Protein AF-A0AAP4Y2L1-F1 (afdb_monomer)

Solvent-accessible surface area (backbone atoms only — not comparable to full-atom values): 5577 Å² total; per-residue (Å²): 136,91,76,93,81,90,75,65,75,84,47,74,47,77,47,68,39,52,85,90,61,70,98,40,70,50,61,65,97,80,46,87,63,46,82,54,55,75,73,40,73,50,78,48,62,67,68,96,74,76,86,86,77,90,80,58,92,92,62,48,72,67,60,52,48,30,67,77,67,55,56,84,68,76,69,76,78,86,124

Nearest PDB structures (foldseek):
  1u0t-assembly1_B-2  TM=8.212E-01  e=6.482E-01  Mycobacterium tuberculosis
  8oe4-assembly1_A  TM=4.090E-01  e=8.446E+00  Homo sapiens
  3duh-assembly2_B  TM=3.828E-01  e=7.895E+00  Homo sapiens

Radius of gyration: 19.44 Å; Cα contacts (8 Å, |Δi|>4): 59; chains: 1; bounding box: 55×27×47 Å

Structure (mmCIF, N/CA/C/O backbone):
data_AF-A0AAP4Y2L1-F1
#
_entry.id   AF-A0AAP4Y2L1-F1
#
loop_
_atom_site.group_PDB
_atom_site.id
_atom_site.type_symbol
_atom_site.label_atom_id
_atom_site.label_alt_id
_atom_site.label_comp_id
_atom_site.label_asym_id
_atom_site.label_entity_id
_atom_site.label_seq_id
_atom_site.pdbx_PDB_ins_code
_atom_site.Cartn_x
_atom_site.Cartn_y
_atom_site.Cartn_z
_atom_site.occupancy
_atom_site.B_iso_or_equiv
_atom_site.auth_seq_id
_atom_site.auth_comp_id
_atom_site.auth_asym_id
_atom_site.auth_atom_id
_atom_site.pdbx_PDB_model_num
ATOM 1 N N . ALA A 1 1 ? 5.662 -12.083 15.965 1.00 72.69 1 ALA A N 1
ATOM 2 C CA . ALA A 1 1 ? 6.373 -11.691 14.729 1.00 72.69 1 ALA A CA 1
ATOM 3 C C . ALA A 1 1 ? 5.354 -11.172 13.726 1.00 72.69 1 ALA A C 1
ATOM 5 O O . ALA A 1 1 ? 4.304 -11.791 13.605 1.00 72.69 1 ALA A O 1
ATOM 6 N N . VAL A 1 2 ? 5.645 -10.072 13.033 1.00 88.88 2 VAL A N 1
ATOM 7 C CA . VAL A 1 2 ? 4.794 -9.544 11.953 1.00 88.88 2 VAL A CA 1
ATOM 8 C C . VAL A 1 2 ? 5.295 -10.127 10.631 1.00 88.88 2 VAL A C 1
ATOM 10 O O . VAL A 1 2 ? 6.502 -10.134 10.390 1.00 88.88 2 VAL A O 1
ATOM 13 N N . ARG A 1 3 ? 4.397 -10.676 9.804 1.00 95.19 3 ARG A N 1
ATOM 14 C CA . ARG A 1 3 ? 4.736 -11.260 8.497 1.00 95.19 3 ARG A CA 1
ATOM 15 C C 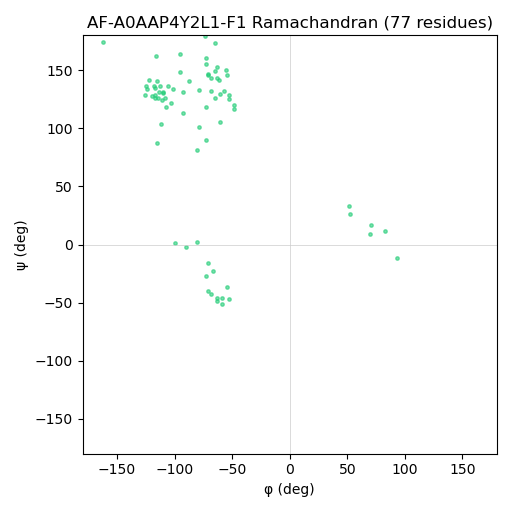. ARG A 1 3 ? 4.104 -10.427 7.379 1.00 95.19 3 ARG A C 1
ATOM 17 O O . ARG A 1 3 ? 2.907 -10.162 7.465 1.00 95.19 3 ARG A O 1
ATOM 24 N N . PRO A 1 4 ? 4.860 -10.050 6.335 1.00 96.50 4 PRO A N 1
ATOM 25 C CA . PRO A 1 4 ? 4.277 -9.462 5.137 1.00 96.50 4 PRO A CA 1
ATOM 26 C C . PR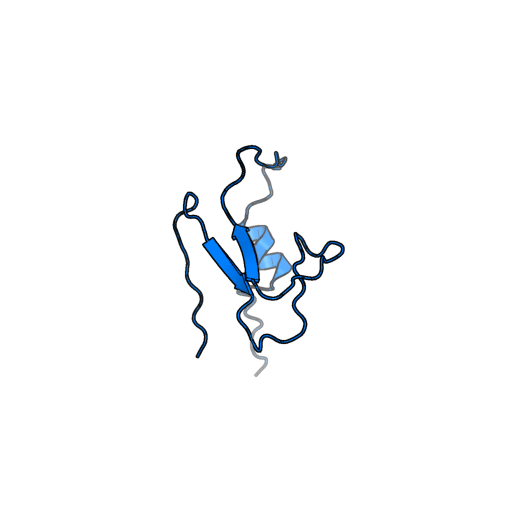O A 1 4 ? 3.318 -10.443 4.458 1.00 96.50 4 PRO A C 1
ATOM 28 O O . PRO A 1 4 ? 3.603 -11.641 4.385 1.00 96.50 4 PRO A O 1
ATOM 31 N N . VAL A 1 5 ? 2.210 -9.925 3.936 1.00 94.88 5 VAL A N 1
ATOM 32 C CA . VAL A 1 5 ? 1.220 -10.689 3.170 1.00 94.88 5 VAL A CA 1
ATOM 33 C C . VAL A 1 5 ? 1.054 -10.025 1.808 1.00 94.88 5 VAL A C 1
ATOM 35 O O . VAL A 1 5 ? 0.937 -8.805 1.720 1.00 94.88 5 VAL A O 1
ATOM 38 N N . VAL A 1 6 ? 1.060 -10.832 0.749 1.00 96.56 6 VAL A N 1
ATOM 39 C CA . VAL A 1 6 ? 0.772 -10.393 -0.621 1.00 96.56 6 VAL A CA 1
ATOM 40 C C . VAL A 1 6 ? -0.589 -10.956 -1.007 1.00 96.56 6 VAL A C 1
ATOM 42 O O . VAL A 1 6 ? -0.806 -12.161 -0.898 1.00 96.56 6 VAL A O 1
ATOM 45 N N . ILE A 1 7 ? -1.496 -10.084 -1.443 1.00 96.75 7 ILE A N 1
ATOM 46 C CA . ILE A 1 7 ? -2.857 -10.435 -1.866 1.00 96.75 7 ILE A CA 1
ATOM 47 C C . ILE A 1 7 ? -3.057 -10.118 -3.359 1.00 96.75 7 ILE A C 1
ATOM 49 O O . ILE A 1 7 ? -2.270 -9.349 -3.923 1.00 96.75 7 ILE A O 1
ATOM 53 N N . PRO A 1 8 ? -4.087 -10.683 -4.018 1.00 97.88 8 PRO A N 1
ATOM 54 C CA . PRO A 1 8 ? -4.459 -10.306 -5.381 1.00 97.88 8 PRO A CA 1
ATOM 55 C C . PRO A 1 8 ? -4.735 -8.804 -5.528 1.00 97.88 8 PRO A C 1
ATOM 57 O O . PRO A 1 8 ? -5.197 -8.149 -4.596 1.00 97.88 8 PRO A O 1
ATOM 60 N N . ALA A 1 9 ? -4.472 -8.256 -6.717 1.00 95.31 9 ALA A N 1
ATOM 61 C CA . ALA A 1 9 ? -4.576 -6.816 -6.973 1.00 95.31 9 ALA A CA 1
ATOM 62 C C . ALA A 1 9 ? -6.013 -6.266 -6.899 1.00 95.31 9 ALA A C 1
ATOM 64 O O . ALA A 1 9 ? -6.200 -5.068 -6.729 1.00 95.31 9 ALA A O 1
ATOM 65 N N . ASP A 1 10 ? -7.020 -7.114 -7.077 1.00 96.00 10 ASP A N 1
ATOM 66 C CA . ASP A 1 10 ? -8.447 -6.817 -6.924 1.00 96.00 10 ASP A CA 1
ATOM 67 C C . ASP A 1 10 ? -8.966 -7.064 -5.496 1.00 96.00 10 ASP A C 1
ATOM 69 O O . ASP A 1 10 ? -10.125 -6.769 -5.201 1.00 96.00 10 ASP A O 1
ATOM 73 N N . GLY A 1 11 ? -8.108 -7.554 -4.597 1.00 96.75 11 GLY A N 1
ATOM 74 C CA . GLY A 1 11 ? -8.416 -7.682 -3.181 1.00 96.75 11 GLY A CA 1
ATOM 75 C C . GLY A 1 11 ? -8.673 -6.327 -2.516 1.00 96.75 11 GLY A C 1
ATOM 76 O O . GLY A 1 11 ? -8.146 -5.288 -2.925 1.00 96.75 11 GLY A O 1
ATOM 77 N N . ARG A 1 12 ? -9.482 -6.353 -1.455 1.00 97.44 12 ARG A N 1
ATOM 78 C CA . ARG A 1 12 ? -9.728 -5.211 -0.568 1.00 97.44 12 ARG A CA 1
ATOM 79 C C . ARG A 1 12 ? -9.200 -5.521 0.824 1.00 97.44 12 ARG A C 1
ATOM 81 O O . ARG A 1 12 ? -9.337 -6.645 1.302 1.00 97.44 12 ARG A O 1
ATOM 88 N N . VAL A 1 13 ? -8.604 -4.521 1.457 1.00 97.62 13 VAL A N 1
ATOM 89 C CA . VAL A 1 13 ? -8.128 -4.579 2.839 1.00 97.62 13 VAL A CA 1
ATOM 90 C C . VAL A 1 13 ? -8.903 -3.551 3.639 1.00 97.62 13 VAL A C 1
ATOM 92 O O . VAL A 1 13 ? -8.900 -2.377 3.281 1.00 97.62 13 VAL A O 1
ATOM 95 N N . THR A 1 14 ? -9.527 -3.989 4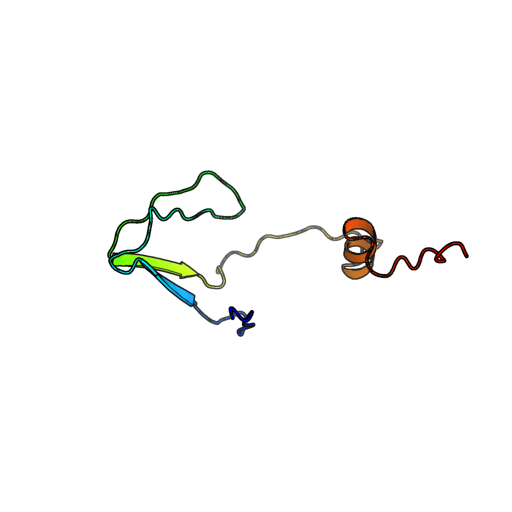.726 1.00 97.62 14 THR A N 1
ATOM 96 C CA . THR A 1 14 ? -10.173 -3.102 5.693 1.00 97.62 14 THR A CA 1
ATOM 97 C C . THR A 1 14 ? -9.371 -3.120 6.984 1.00 97.62 14 THR A C 1
ATOM 99 O O . THR A 1 14 ? -9.023 -4.189 7.488 1.00 97.62 14 THR A O 1
ATOM 102 N N . ILE A 1 15 ? -9.072 -1.937 7.506 1.00 95.81 15 ILE A N 1
ATOM 103 C CA . ILE A 1 15 ? -8.402 -1.730 8.788 1.00 95.81 15 ILE A CA 1
ATOM 104 C C . ILE A 1 15 ? -9.363 -0.933 9.661 1.00 95.81 15 ILE A C 1
ATOM 106 O O . ILE A 1 15 ? -9.855 0.103 9.228 1.00 95.81 15 ILE A O 1
ATOM 110 N N . GLU A 1 16 ? -9.630 -1.420 10.867 1.00 97.06 16 GLU A N 1
ATOM 111 C CA . GLU A 1 16 ? -10.482 -0.747 11.849 1.00 97.06 16 GLU A CA 1
ATOM 112 C C . GLU A 1 16 ? -9.639 -0.306 13.045 1.00 97.06 16 GLU A C 1
ATOM 114 O O . GLU A 1 16 ? -8.793 -1.067 13.527 1.00 97.06 16 GLU A O 1
ATOM 119 N N . VAL A 1 17 ? -9.866 0.917 13.525 1.00 97.12 17 VAL A N 1
ATOM 120 C CA . VAL A 1 17 ? -9.203 1.420 14.730 1.00 97.12 17 VAL A CA 1
ATOM 121 C C . VAL A 1 17 ? -9.903 0.846 15.956 1.00 97.12 17 VAL A C 1
ATOM 123 O O . VAL A 1 17 ? -10.966 1.302 16.378 1.00 97.12 17 VAL A O 1
ATOM 126 N N . CYS A 1 18 ? -9.293 -0.182 16.538 1.00 95.88 18 CYS A N 1
ATOM 127 C CA . CYS A 1 18 ? -9.820 -0.844 17.725 1.00 95.88 18 CYS A CA 1
ATOM 128 C C . CYS A 1 18 ? -9.667 0.026 18.988 1.00 95.88 18 CYS A C 1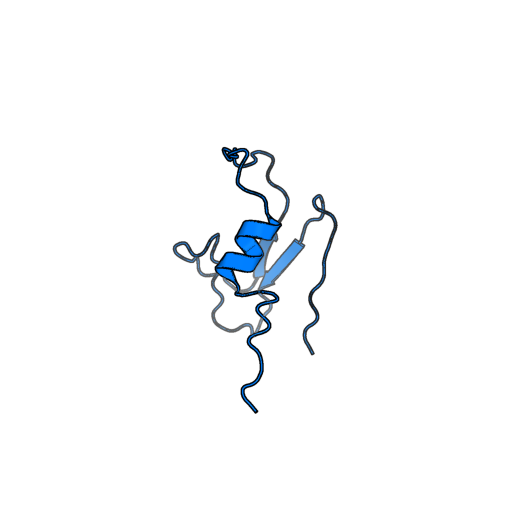
ATOM 130 O O . CYS A 1 18 ? -8.730 0.828 19.084 1.00 95.88 18 CYS A O 1
ATOM 132 N N . PRO A 1 19 ? -10.504 -0.189 20.020 1.00 94.31 19 PRO A N 1
ATOM 133 C CA . PRO A 1 19 ? -10.287 0.398 21.340 1.00 94.31 19 PRO A CA 1
ATOM 134 C C . PRO A 1 19 ? -8.889 0.072 21.885 1.00 94.31 19 PRO A C 1
ATOM 136 O O . PRO A 1 19 ? -8.395 -1.038 21.686 1.00 94.31 19 PRO A O 1
ATOM 139 N N . HIS A 1 20 ? -8.291 1.004 22.634 1.00 91.69 20 HIS A N 1
ATOM 140 C CA . HIS A 1 20 ? -6.910 0.938 23.156 1.00 91.69 20 HIS A CA 1
ATOM 141 C C . HIS A 1 20 ? -5.799 1.066 22.101 1.00 91.69 20 HIS A C 1
ATOM 143 O O . HIS A 1 20 ? -4.625 0.890 22.432 1.00 91.69 20 HIS A O 1
ATOM 149 N N . SER A 1 21 ? -6.139 1.398 20.853 1.00 89.38 21 SER A N 1
ATOM 150 C CA . SER A 1 21 ? -5.141 1.883 19.897 1.00 89.38 21 SER A CA 1
ATOM 151 C C . SER A 1 21 ? -4.559 3.207 20.397 1.00 89.38 21 SER 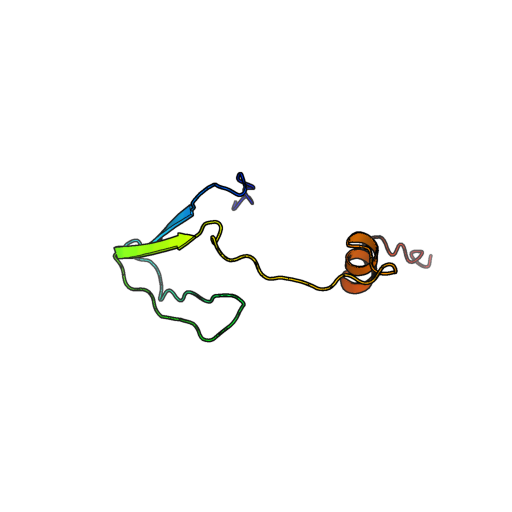A C 1
ATOM 153 O O . SER A 1 21 ? -5.268 4.018 20.994 1.00 89.38 21 SER A O 1
ATOM 155 N N . ALA A 1 22 ? -3.262 3.421 20.172 1.00 91.12 22 ALA A N 1
ATOM 156 C CA . ALA A 1 22 ? -2.661 4.738 20.360 1.00 91.12 22 ALA A CA 1
ATOM 157 C C . ALA A 1 22 ? -3.248 5.740 19.346 1.00 91.12 22 ALA A C 1
ATOM 159 O O . ALA A 1 22 ? -3.989 5.354 18.437 1.00 91.12 22 ALA A O 1
ATOM 160 N N . GLU A 1 23 ? -2.888 7.015 19.484 1.00 92.56 23 GLU A N 1
ATOM 161 C CA . GLU A 1 23 ? -3.186 8.037 18.478 1.00 92.56 23 GLU A CA 1
ATOM 162 C C . GLU A 1 23 ? -2.788 7.528 17.084 1.00 92.56 23 GLU A C 1
ATOM 164 O O . GLU A 1 23 ? -1.646 7.117 16.853 1.00 92.56 23 GLU A O 1
ATOM 169 N N . THR A 1 24 ? -3.774 7.451 16.191 1.00 95.38 24 THR A N 1
ATOM 170 C CA . THR A 1 24 ? -3.648 6.767 14.906 1.00 95.38 24 THR A CA 1
ATOM 171 C C . THR A 1 24 ? -3.815 7.779 13.788 1.00 95.38 24 THR A C 1
ATOM 173 O O . THR A 1 24 ? -4.793 8.514 13.748 1.00 95.38 24 THR A O 1
ATOM 176 N N . ILE A 1 25 ? -2.864 7.783 12.857 1.00 95.31 25 ILE A N 1
ATOM 177 C CA . ILE A 1 25 ? -2.847 8.685 11.706 1.00 95.31 25 ILE A CA 1
ATOM 178 C C . ILE A 1 25 ? -2.751 7.844 10.438 1.00 95.31 25 ILE A C 1
ATOM 180 O O . ILE A 1 25 ? -1.929 6.926 10.353 1.00 95.31 25 ILE A O 1
ATOM 184 N N . VAL A 1 26 ? -3.544 8.189 9.426 1.00 95.25 26 VAL A N 1
ATOM 185 C CA . VAL A 1 26 ? -3.394 7.656 8.069 1.00 95.25 26 VAL A CA 1
ATOM 186 C C . VAL A 1 26 ? -2.697 8.675 7.178 1.00 95.25 26 VAL A C 1
ATOM 188 O O . VAL A 1 26 ? -3.047 9.850 7.160 1.00 95.25 26 VAL A O 1
ATOM 191 N N . THR A 1 27 ? -1.709 8.220 6.407 1.00 95.88 27 THR A N 1
ATOM 192 C CA . THR A 1 27 ? -1.102 9.006 5.326 1.00 95.88 27 THR A CA 1
ATOM 193 C C . THR A 1 27 ? -1.241 8.249 4.011 1.00 95.88 27 THR A C 1
ATOM 195 O O . THR A 1 27 ? -1.104 7.026 3.965 1.00 95.88 27 THR A O 1
ATOM 198 N N . VAL A 1 28 ? -1.510 8.982 2.931 1.00 94.06 28 VAL A N 1
ATOM 199 C CA . VAL A 1 28 ? -1.524 8.453 1.561 1.00 94.06 28 VAL A CA 1
ATOM 200 C C . VAL A 1 28 ? -0.332 9.060 0.834 1.00 94.06 28 VAL A C 1
ATOM 202 O O . VAL A 1 28 ? -0.158 10.275 0.849 1.00 94.06 28 VAL A O 1
ATOM 205 N N . ASP A 1 29 ? 0.540 8.220 0.274 1.00 92.62 29 ASP A N 1
ATOM 206 C CA . ASP A 1 29 ? 1.772 8.630 -0.422 1.00 92.62 29 ASP A CA 1
ATOM 207 C C . ASP A 1 29 ? 2.695 9.584 0.374 1.00 92.62 29 ASP A C 1
ATOM 209 O O . ASP A 1 29 ? 3.469 10.349 -0.200 1.00 92.62 29 ASP A O 1
ATOM 213 N N . GLY A 1 30 ? 2.642 9.538 1.712 1.00 90.38 30 GLY A N 1
ATOM 214 C CA . GLY A 1 30 ? 3.438 10.411 2.586 1.00 90.38 30 GLY A CA 1
ATOM 215 C C . GLY A 1 30 ? 2.998 11.881 2.588 1.00 90.38 30 GLY A C 1
ATOM 216 O O . GLY A 1 30 ? 3.765 12.746 3.007 1.00 90.38 30 GLY A O 1
ATOM 217 N N . GLN A 1 31 ? 1.788 12.175 2.104 1.00 92.94 31 GLN A N 1
ATOM 218 C CA . GLN A 1 31 ? 1.164 13.496 2.203 1.00 92.94 31 GLN A CA 1
ATOM 219 C C . GLN A 1 31 ? 0.678 13.782 3.638 1.00 92.94 31 GLN A C 1
ATOM 221 O O . GLN A 1 31 ? 0.839 12.954 4.537 1.00 92.94 31 GLN A O 1
ATOM 226 N N . VAL A 1 32 ? 0.092 14.970 3.852 1.00 88.50 32 VAL A N 1
ATOM 227 C CA . VAL A 1 32 ? -0.463 15.387 5.152 1.00 88.50 32 VAL A CA 1
ATOM 228 C C . VAL A 1 32 ? -1.438 14.325 5.657 1.00 88.50 32 VAL A C 1
ATOM 230 O O . VAL A 1 32 ? -2.355 13.931 4.936 1.00 88.50 32 VAL A O 1
ATOM 233 N N . GLY A 1 33 ? -1.190 13.845 6.874 1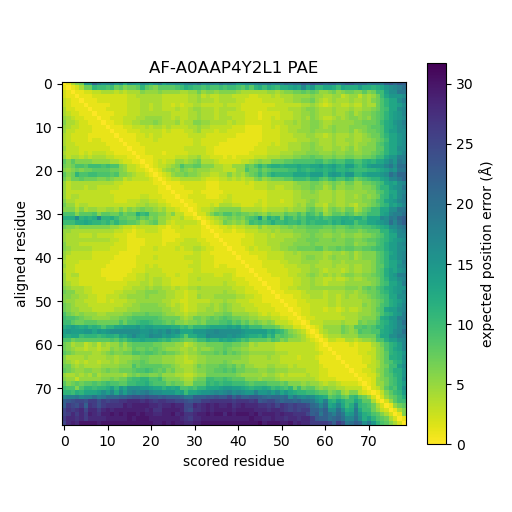.00 91.88 33 GLY A N 1
ATOM 234 C CA . GLY A 1 33 ? -1.993 12.800 7.486 1.00 91.88 33 GLY A CA 1
ATOM 235 C C . GLY A 1 33 ? -3.366 13.289 7.925 1.00 91.88 33 GLY A C 1
ATOM 236 O O . GLY A 1 33 ? -3.600 14.486 8.082 1.00 91.88 33 GLY A O 1
ATOM 237 N N . SER A 1 34 ? -4.272 12.341 8.116 1.00 92.75 34 SER A N 1
ATOM 238 C CA . SER A 1 34 ? -5.551 12.559 8.785 1.00 92.75 34 SER A CA 1
ATOM 239 C C . SER A 1 34 ? -5.604 11.691 10.033 1.00 92.75 34 SER A C 1
ATOM 241 O O . SER A 1 34 ? -5.204 10.523 9.985 1.00 92.75 34 SER A O 1
ATOM 243 N N . ASP A 1 35 ? -6.072 12.271 11.131 1.00 95.56 35 ASP A N 1
ATOM 244 C CA . ASP A 1 35 ? -6.297 11.543 12.375 1.00 95.56 35 ASP A CA 1
ATOM 245 C C . ASP A 1 35 ? -7.459 10.560 12.189 1.00 95.56 35 ASP A C 1
ATOM 247 O O . ASP A 1 35 ? -8.412 10.844 11.459 1.00 95.56 35 ASP A O 1
ATOM 251 N N . LEU A 1 36 ? -7.354 9.391 12.818 1.00 96.50 36 LEU A N 1
ATOM 252 C CA . LEU A 1 36 ? -8.405 8.380 12.859 1.00 96.50 36 LEU A CA 1
ATOM 253 C C . LEU A 1 36 ? -8.855 8.161 14.299 1.00 96.50 36 LEU A C 1
ATOM 255 O O . LEU A 1 36 ? -8.031 7.991 15.204 1.00 96.50 36 LEU A O 1
ATOM 259 N N . GLU A 1 37 ? -10.165 8.106 14.494 1.00 96.44 37 GLU A N 1
ATOM 260 C CA . GLU A 1 37 ? -10.788 7.847 15.784 1.00 96.44 37 GLU A CA 1
ATOM 261 C C . GLU A 1 37 ? -11.124 6.361 15.961 1.00 96.44 37 GLU A C 1
ATOM 263 O O . GLU A 1 37 ? -11.158 5.569 1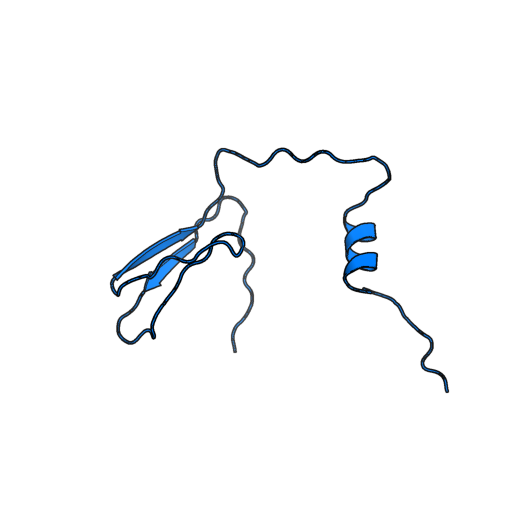5.017 1.00 96.44 37 GLU A O 1
ATOM 268 N N . VAL A 1 38 ? -11.380 5.949 17.205 1.00 96.69 38 VAL A N 1
ATOM 269 C CA . VAL A 1 38 ? -11.817 4.578 17.501 1.00 96.69 38 VAL A CA 1
ATOM 270 C C . VAL A 1 38 ? -13.139 4.287 16.790 1.00 96.69 38 VAL A C 1
ATOM 272 O O . VAL A 1 38 ? -14.112 5.019 16.948 1.00 96.69 38 VAL A O 1
ATOM 275 N N . GLY A 1 39 ? -13.185 3.170 16.065 1.00 95.50 39 GLY A N 1
ATOM 276 C CA . GLY A 1 39 ? -14.327 2.767 15.242 1.00 95.50 39 GLY A CA 1
ATOM 277 C C . GLY A 1 39 ? -14.233 3.210 13.780 1.00 95.50 39 GLY A C 1
ATOM 278 O O . GLY A 1 39 ? -14.980 2.679 12.954 1.00 95.50 39 GLY 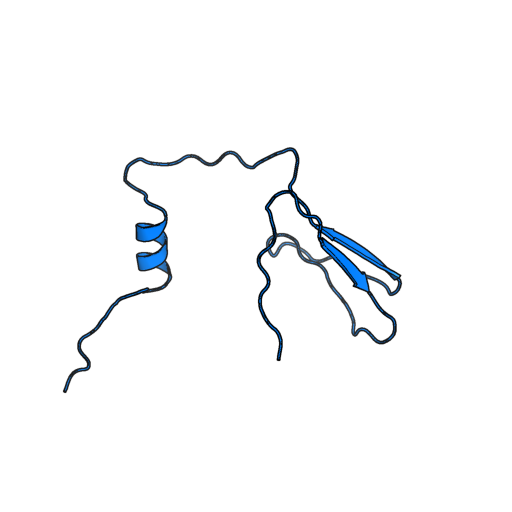A O 1
ATOM 279 N N . ASP A 1 40 ? -13.295 4.097 13.431 1.00 96.69 40 ASP A N 1
ATOM 280 C CA . ASP A 1 40 ? -13.042 4.439 12.034 1.00 96.69 40 ASP A CA 1
ATOM 281 C C . ASP A 1 40 ? -12.501 3.241 11.257 1.00 96.69 40 ASP A C 1
ATOM 283 O O . ASP A 1 40 ? -11.789 2.372 11.779 1.00 96.69 40 ASP A O 1
ATOM 287 N N . ARG A 1 41 ? -12.830 3.221 9.963 1.00 96.81 41 ARG A N 1
ATOM 288 C CA . ARG A 1 41 ? -12.418 2.178 9.026 1.00 96.81 41 ARG A CA 1
ATOM 289 C C . ARG A 1 41 ? -11.729 2.769 7.811 1.0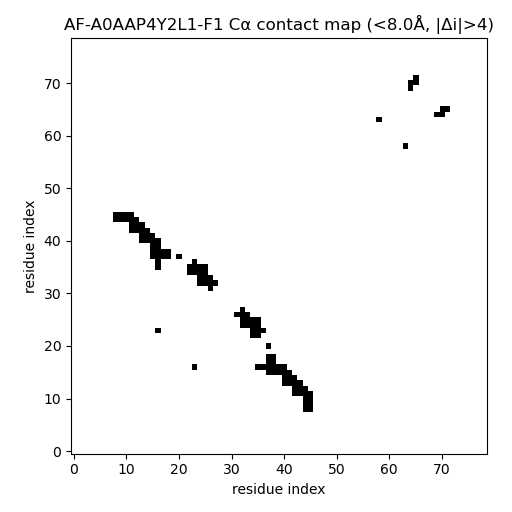0 96.81 41 ARG A C 1
ATOM 291 O O . ARG A 1 41 ? -12.283 3.614 7.113 1.00 96.81 41 ARG A O 1
ATOM 298 N N . VAL A 1 42 ? -10.547 2.244 7.512 1.00 96.25 42 VAL A N 1
ATOM 299 C CA . VAL A 1 42 ? -9.818 2.514 6.274 1.00 96.25 42 VAL A CA 1
ATOM 300 C C . VAL A 1 42 ? -9.978 1.324 5.346 1.00 96.25 42 VAL A C 1
ATOM 302 O O . VAL A 1 42 ? -9.582 0.208 5.680 1.00 96.25 42 VAL A O 1
ATOM 305 N N . GLU A 1 43 ? -10.520 1.571 4.159 1.00 96.81 43 GLU A N 1
ATOM 306 C CA . GLU A 1 43 ? -10.615 0.577 3.095 1.00 96.81 43 GLU A CA 1
ATOM 307 C C . GLU A 1 43 ? -9.623 0.893 1.977 1.00 96.81 43 GLU A C 1
ATOM 309 O O . GLU A 1 43 ? -9.705 1.927 1.314 1.00 96.81 43 GLU A O 1
ATOM 314 N N . ALA A 1 44 ? -8.691 -0.025 1.741 1.00 96.38 44 ALA A N 1
ATOM 315 C CA . ALA A 1 44 ? -7.715 0.057 0.669 1.00 96.38 44 ALA A CA 1
ATOM 316 C C . ALA A 1 44 ? -8.022 -0.990 -0.407 1.00 96.38 44 ALA A C 1
ATOM 318 O O . ALA A 1 44 ? -8.207 -2.176 -0.126 1.00 96.38 44 ALA A O 1
ATOM 319 N N . GLY A 1 45 ? -8.050 -0.552 -1.661 1.00 96.94 45 GLY A N 1
ATOM 320 C CA . GLY A 1 45 ? -8.272 -1.410 -2.818 1.00 96.94 45 GLY A CA 1
ATOM 321 C C . GLY A 1 45 ? -7.823 -0.730 -4.104 1.00 96.94 45 GLY A C 1
ATOM 322 O O . GLY A 1 45 ? -7.442 0.442 -4.119 1.00 96.94 45 GLY A O 1
ATOM 323 N N . ARG A 1 46 ? -7.862 -1.472 -5.209 1.00 96.94 46 ARG A N 1
ATOM 324 C CA . ARG A 1 46 ? -7.492 -0.937 -6.520 1.00 96.94 46 ARG A CA 1
ATOM 325 C C . ARG A 1 46 ? -8.458 0.165 -6.962 1.00 96.94 46 ARG A C 1
ATOM 327 O O . ARG A 1 46 ? -9.663 -0.049 -7.046 1.00 96.94 46 ARG A O 1
ATOM 334 N N . SER A 1 47 ? -7.899 1.325 -7.305 1.00 96.00 47 SER A N 1
ATOM 335 C CA . SER A 1 47 ? -8.636 2.444 -7.900 1.00 96.00 47 SER A CA 1
ATOM 336 C C . SER A 1 47 ? -9.060 2.140 -9.340 1.00 96.00 47 SER A C 1
ATOM 338 O O . SER A 1 47 ? -8.322 1.515 -10.107 1.00 96.00 47 SER A O 1
ATOM 340 N N . GLU A 1 48 ? -10.222 2.657 -9.736 1.00 96.38 48 GLU A N 1
ATOM 341 C CA . GLU A 1 48 ? -10.711 2.637 -11.121 1.00 96.38 48 GLU A CA 1
ATOM 342 C C . GLU A 1 48 ? -9.923 3.584 -12.041 1.00 96.38 48 GLU A C 1
ATOM 344 O O . GLU A 1 48 ? -9.993 3.480 -13.265 1.00 96.38 48 GLU A O 1
ATOM 349 N N . ARG A 1 49 ? -9.153 4.515 -11.461 1.00 96.94 49 ARG A N 1
ATOM 350 C CA . ARG A 1 49 ? -8.404 5.551 -12.181 1.00 96.94 49 ARG A CA 1
ATOM 351 C C . ARG A 1 49 ? -6.899 5.338 -11.992 1.00 96.94 49 ARG A C 1
ATOM 353 O O . ARG A 1 49 ? -6.321 5.903 -11.063 1.00 96.94 49 ARG A O 1
ATOM 360 N N . PRO A 1 50 ? -6.242 4.524 -12.837 1.00 95.62 50 PRO A N 1
ATOM 361 C CA . PRO A 1 50 ? -4.810 4.291 -12.721 1.00 95.62 50 PRO A CA 1
ATOM 362 C C . PRO A 1 50 ? -4.007 5.527 -13.138 1.00 95.62 50 PRO A C 1
ATOM 364 O O . PRO A 1 50 ? -4.363 6.246 -14.075 1.00 95.62 50 PRO A O 1
ATOM 367 N N . VAL A 1 51 ? -2.865 5.731 -12.484 1.00 95.94 51 VAL A N 1
ATOM 368 C CA . VAL A 1 51 ? -1.889 6.740 -12.907 1.00 95.94 51 VAL A CA 1
ATOM 369 C C . VAL A 1 51 ? -1.266 6.316 -14.240 1.00 95.94 51 VAL A C 1
ATOM 371 O O . VAL A 1 51 ? -0.822 5.178 -14.405 1.00 95.94 51 VAL A O 1
ATOM 374 N N . ARG A 1 52 ? -1.203 7.244 -15.198 1.00 96.06 52 ARG A N 1
ATOM 375 C CA . ARG A 1 52 ? -0.538 7.036 -16.491 1.00 96.06 52 ARG A CA 1
ATOM 376 C C . ARG A 1 52 ? 0.907 7.512 -16.400 1.00 96.06 52 ARG A C 1
ATOM 378 O O . ARG A 1 52 ? 1.154 8.704 -16.258 1.00 96.06 52 ARG A O 1
ATOM 385 N N . LEU A 1 53 ? 1.850 6.578 -16.487 1.00 93.88 53 LEU A N 1
ATOM 386 C CA . LEU A 1 53 ? 3.286 6.857 -16.421 1.00 93.88 53 LEU A CA 1
ATOM 387 C C . LEU A 1 53 ? 3.926 6.730 -17.807 1.00 93.88 53 LEU A C 1
ATOM 389 O O . LEU A 1 53 ? 3.671 5.762 -18.522 1.00 93.88 53 LEU A O 1
ATOM 393 N N . ILE A 1 54 ? 4.801 7.672 -18.158 1.00 93.44 54 ILE A N 1
ATOM 394 C CA . ILE A 1 54 ? 5.629 7.595 -19.368 1.00 93.44 54 ILE A CA 1
ATOM 395 C C . ILE A 1 54 ? 6.805 6.650 -19.097 1.00 93.44 54 ILE A C 1
ATOM 397 O O . ILE A 1 54 ? 7.472 6.761 -18.067 1.00 93.44 54 ILE A O 1
ATOM 401 N N . ARG A 1 55 ? 7.069 5.722 -20.023 1.00 88.19 55 ARG A N 1
ATOM 402 C CA . ARG A 1 55 ? 8.231 4.826 -19.968 1.00 88.19 55 ARG A CA 1
ATOM 403 C C . ARG A 1 55 ? 9.185 5.121 -21.115 1.00 88.19 55 ARG A C 1
ATOM 405 O O . ARG A 1 55 ? 8.784 5.092 -22.273 1.00 88.19 55 ARG A O 1
ATOM 412 N N . PHE A 1 56 ? 10.446 5.356 -20.774 1.00 89.38 56 PHE A N 1
ATOM 413 C CA . PHE A 1 56 ? 11.527 5.484 -21.744 1.00 89.38 56 PHE A CA 1
ATOM 414 C C . PHE A 1 56 ? 12.123 4.099 -22.051 1.00 89.38 56 PHE A C 1
ATOM 416 O O . PHE A 1 56 ? 12.270 3.308 -21.113 1.00 89.38 56 PHE A O 1
ATOM 423 N N . PRO A 1 57 ? 12.486 3.796 -23.312 1.00 85.25 57 PRO A N 1
ATOM 424 C CA . PRO A 1 57 ? 12.999 2.479 -23.712 1.00 85.25 57 PRO A CA 1
ATOM 425 C C . PRO A 1 57 ? 14.210 1.999 -22.898 1.00 85.25 57 PRO A C 1
ATOM 427 O O . PRO A 1 57 ? 14.286 0.826 -22.540 1.00 85.25 57 PRO A O 1
ATOM 430 N N . ASP A 1 58 ? 15.104 2.915 -22.521 1.00 84.50 58 ASP A N 1
ATOM 431 C CA . ASP A 1 58 ? 16.361 2.588 -21.832 1.00 84.50 58 ASP A CA 1
ATOM 432 C C . ASP A 1 58 ? 16.195 2.355 -20.316 1.00 84.50 58 ASP A C 1
ATOM 434 O O . ASP A 1 58 ? 17.161 2.110 -19.586 1.00 84.50 58 ASP A O 1
ATOM 438 N N . HIS A 1 59 ? 14.960 2.417 -19.804 1.00 81.94 59 HIS A N 1
ATOM 439 C CA . HIS A 1 59 ? 14.653 2.274 -18.384 1.00 81.94 59 HIS A CA 1
ATOM 440 C C . HIS A 1 59 ? 13.896 0.973 -18.101 1.00 81.94 59 HIS A C 1
ATOM 442 O O . HIS A 1 59 ? 12.683 0.877 -18.289 1.00 81.94 59 HIS A O 1
ATOM 448 N N . SER A 1 60 ? 14.598 -0.020 -17.547 1.00 87.50 60 SER A N 1
ATOM 449 C CA . SER A 1 60 ? 13.969 -1.224 -17.001 1.00 87.50 60 SER A CA 1
ATOM 450 C C . SER A 1 60 ? 13.746 -1.104 -15.492 1.00 87.50 60 SER A C 1
ATOM 452 O O . SER A 1 60 ? 14.522 -0.482 -14.764 1.00 87.50 60 SER A O 1
ATOM 454 N N . PHE A 1 61 ? 12.682 -1.735 -14.989 1.00 88.69 61 PHE A N 1
ATOM 455 C CA . PHE A 1 61 ? 12.381 -1.763 -13.554 1.00 88.69 61 PHE A CA 1
ATOM 456 C C . PHE A 1 61 ? 13.583 -2.258 -12.728 1.00 88.69 61 PHE A C 1
ATOM 458 O O . PHE A 1 61 ? 13.997 -1.612 -11.764 1.00 88.69 61 PHE A O 1
ATOM 465 N N . PHE A 1 62 ? 14.207 -3.360 -13.155 1.00 88.94 62 PHE A N 1
ATOM 466 C CA . PHE A 1 62 ? 15.339 -3.955 -12.444 1.00 88.94 62 PHE A CA 1
ATOM 467 C C . PHE A 1 62 ? 16.642 -3.155 -12.571 1.00 88.94 62 PHE A C 1
ATOM 469 O O . PHE A 1 62 ? 17.479 -3.231 -11.670 1.00 88.94 62 PHE A O 1
ATOM 476 N N . SER A 1 63 ? 16.854 -2.376 -13.641 1.00 87.81 63 SER A N 1
ATOM 477 C CA . SER A 1 63 ? 18.013 -1.470 -13.692 1.00 87.81 63 SER A CA 1
ATOM 478 C C . SER A 1 63 ? 17.864 -0.335 -12.677 1.00 87.81 63 SER A C 1
ATOM 480 O O . SER A 1 63 ? 18.804 -0.045 -11.933 1.00 87.81 63 SER A O 1
ATOM 482 N N . VAL A 1 64 ? 16.662 0.242 -12.564 1.00 89.75 64 VAL A N 1
ATOM 483 C CA . VAL A 1 64 ? 16.355 1.276 -11.566 1.00 89.75 64 VAL A CA 1
ATOM 484 C C . VAL A 1 64 ? 16.487 0.734 -10.143 1.00 89.75 64 VAL A C 1
ATOM 486 O O . VAL A 1 64 ? 17.120 1.393 -9.315 1.00 89.75 64 VAL A O 1
ATOM 489 N N . LEU A 1 65 ? 15.945 -0.457 -9.865 1.00 90.88 65 LEU A N 1
ATOM 490 C CA . LEU A 1 65 ? 16.009 -1.089 -8.543 1.00 90.88 65 LEU A CA 1
ATOM 491 C C . LEU A 1 65 ? 17.459 -1.303 -8.086 1.00 90.88 65 LEU A C 1
ATOM 493 O O . LEU A 1 65 ? 17.834 -0.850 -7.004 1.00 90.88 65 LEU A O 1
ATOM 497 N N . ARG A 1 66 ? 18.296 -1.914 -8.940 1.00 89.25 66 ARG A N 1
ATOM 498 C CA . ARG A 1 66 ? 19.720 -2.155 -8.647 1.00 89.25 66 ARG A CA 1
ATOM 499 C C . ARG A 1 66 ? 20.474 -0.865 -8.360 1.00 89.25 66 ARG A C 1
ATOM 501 O O . ARG A 1 66 ? 21.185 -0.778 -7.364 1.00 89.25 66 ARG A O 1
ATOM 508 N N . ARG A 1 67 ? 20.269 0.164 -9.186 1.00 88.94 67 ARG A N 1
ATOM 509 C CA . ARG A 1 67 ? 20.917 1.467 -9.005 1.00 88.94 67 ARG A CA 1
ATOM 510 C C . ARG A 1 67 ? 20.508 2.136 -7.692 1.00 88.94 67 ARG A C 1
ATOM 512 O O . ARG A 1 67 ? 21.381 2.604 -6.964 1.00 88.94 67 ARG A O 1
ATOM 519 N N . LYS A 1 68 ? 19.203 2.201 -7.398 1.00 91.56 68 LYS A N 1
ATOM 520 C CA . LYS A 1 68 ? 18.673 2.915 -6.224 1.00 91.56 68 LYS A CA 1
ATOM 521 C C . LYS A 1 68 ? 18.996 2.213 -4.907 1.00 91.56 68 LYS A C 1
ATOM 523 O O . LYS A 1 68 ? 19.338 2.892 -3.949 1.00 91.56 68 LYS A O 1
ATOM 528 N N . LEU A 1 69 ? 18.911 0.884 -4.868 1.00 91.75 69 LEU A N 1
ATOM 529 C CA . LEU A 1 69 ? 19.082 0.108 -3.634 1.00 91.75 69 LEU A CA 1
ATOM 530 C C . LEU A 1 69 ? 20.478 -0.514 -3.478 1.00 91.75 69 LEU A C 1
ATOM 532 O O . LEU A 1 69 ? 20.698 -1.241 -2.517 1.00 91.75 69 LEU A O 1
ATOM 536 N N . ARG A 1 70 ? 21.405 -0.279 -4.425 1.00 84.81 70 ARG A N 1
ATOM 537 C CA . ARG A 1 70 ? 22.712 -0.974 -4.501 1.00 84.81 70 ARG A CA 1
ATOM 538 C C . ARG A 1 70 ? 22.564 -2.501 -4.447 1.00 84.81 70 ARG A C 1
ATOM 540 O O . ARG A 1 70 ? 23.394 -3.225 -3.906 1.00 84.81 70 ARG A O 1
ATOM 547 N N . TRP A 1 71 ? 21.465 -2.996 -5.008 1.00 80.62 71 TRP A N 1
ATOM 548 C CA . TRP A 1 71 ? 21.090 -4.397 -4.908 1.00 80.62 71 TRP A CA 1
ATOM 549 C C . TRP A 1 71 ? 22.002 -5.252 -5.790 1.00 80.62 71 TRP A C 1
ATOM 551 O O . TRP A 1 71 ? 21.998 -5.102 -7.012 1.00 80.62 71 TRP A O 1
ATOM 561 N N . GLY A 1 72 ? 22.747 -6.170 -5.170 1.00 74.31 72 GLY A N 1
ATOM 562 C CA . GLY A 1 72 ? 23.690 -7.054 -5.860 1.00 74.31 72 GLY A CA 1
ATOM 563 C C . GLY A 1 72 ? 25.065 -6.434 -6.133 1.00 74.31 72 GLY A C 1
ATOM 564 O O . GLY A 1 72 ? 25.831 -7.015 -6.895 1.00 74.31 72 GLY A O 1
ATOM 565 N N . ASP A 1 73 ? 25.384 -5.281 -5.531 1.00 72.06 73 ASP A N 1
ATOM 566 C CA . ASP A 1 73 ? 26.731 -4.701 -5.569 1.00 72.06 73 ASP A CA 1
ATOM 567 C C . ASP A 1 73 ? 27.662 -5.525 -4.662 1.00 72.06 73 ASP A C 1
ATOM 569 O O . ASP A 1 73 ? 27.758 -5.306 -3.452 1.00 72.06 73 ASP A O 1
ATOM 573 N N . VAL A 1 74 ? 28.299 -6.547 -5.239 1.00 61.25 74 VAL A N 1
ATOM 574 C CA . VAL A 1 74 ? 29.355 -7.318 -4.580 1.00 61.25 74 VAL A CA 1
ATOM 575 C C . VAL A 1 74 ? 30.639 -6.507 -4.707 1.00 61.25 74 VAL A C 1
ATOM 577 O O . VAL A 1 74 ? 31.465 -6.763 -5.581 1.00 61.25 74 VAL A O 1
ATOM 580 N N . ARG A 1 75 ? 30.829 -5.509 -3.837 1.00 62.06 75 ARG A N 1
ATOM 581 C CA . ARG A 1 75 ? 32.196 -5.040 -3.590 1.00 62.06 75 ARG A CA 1
ATOM 582 C C . ARG A 1 75 ? 32.994 -6.261 -3.126 1.00 62.06 75 ARG A C 1
ATOM 584 O O . ARG A 1 75 ? 32.494 -6.980 -2.250 1.00 62.06 75 ARG A O 1
ATOM 591 N N . PRO A 1 76 ? 34.188 -6.536 -3.677 1.00 56.16 76 PRO A N 1
ATOM 592 C CA . PRO A 1 76 ? 35.075 -7.490 -3.040 1.00 56.16 76 PRO A CA 1
ATOM 593 C C . PRO A 1 76 ? 35.215 -7.036 -1.587 1.00 56.16 76 PRO A C 1
ATOM 595 O O . PRO A 1 76 ? 35.451 -5.856 -1.325 1.00 56.16 76 PRO A O 1
ATOM 598 N N . ARG A 1 77 ? 34.991 -7.940 -0.631 1.00 59.91 77 ARG A N 1
ATOM 599 C CA . ARG A 1 77 ? 35.512 -7.711 0.714 1.00 59.91 77 ARG A CA 1
ATOM 600 C C . ARG A 1 77 ? 37.021 -7.636 0.528 1.00 59.91 77 ARG A C 1
ATOM 602 O O . ARG A 1 77 ? 37.615 -8.677 0.249 1.00 59.91 77 ARG A O 1
ATOM 609 N N . ASP A 1 78 ? 37.587 -6.433 0.598 1.00 58.84 78 ASP A N 1
ATOM 610 C CA . ASP A 1 78 ? 39.032 -6.256 0.695 1.00 58.84 78 ASP A CA 1
ATOM 611 C C . ASP A 1 78 ? 39.514 -7.193 1.808 1.00 58.84 78 ASP A C 1
ATOM 613 O O . ASP A 1 78 ? 39.031 -7.138 2.945 1.00 58.84 78 ASP A O 1
ATOM 617 N N . ARG A 1 79 ? 40.344 -8.154 1.410 1.00 49.56 79 ARG A N 1
ATOM 618 C CA . ARG A 1 79 ? 41.074 -9.044 2.303 1.00 49.56 79 ARG A CA 1
ATOM 619 C C . ARG A 1 79 ? 42.412 -8.403 2.607 1.00 49.56 79 ARG A C 1
ATOM 621 O O . ARG A 1 79 ? 43.023 -7.899 1.639 1.00 49.56 79 ARG A O 1
#

Sequence (79 aa):
AVRPVVIPADGRVTIEVCPHSAETIVTVDGQVGSDLEVGDRVEAGRSERPVRLIRFPDHSFFSVLRRKLRWGDVRPRDR

pLDDT: mean 89.82, std 10.69, range [49.56, 97.88]

Mean predicted aligned error: 7.17 Å

Secondary structure (DSSP, 8-state):
--------TT--EEEE--TTPPSEEE-STT-S-EEE-TT-EEEE---SS-------TT--HHHHHHHHHTTT-------

Foldseek 3Di:
DDDDDDDDQQDKDKDAQAPPDDFDWDDDPPPDIDTDDHGDMDIDHDDPDDDDDDDDPVDDPVVVVCVVVVPPVCDPPPD